Protein AF-A0A2M7KE55-F1 (afdb_monomer_lite)

pLDDT: mean 73.02, std 21.04, range [34.91, 97.5]

Sequence (179 aa):
MEEVKIIKEN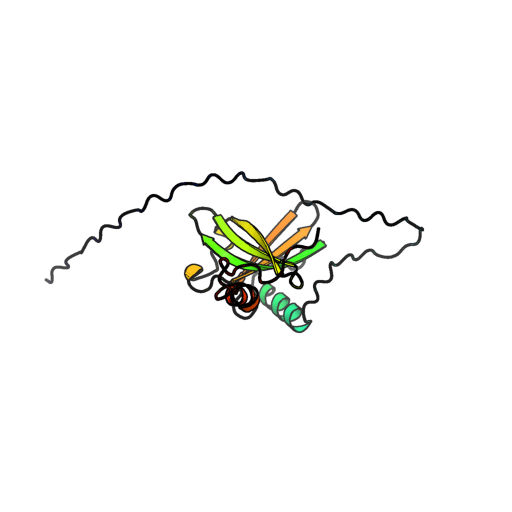FNCVETTEIDYPQKPFIFVEKEEFIQKDDKNANLKNSTNISFDNNYKTFITELFKTKGFIAQENWEKTINVNSKIIQSNSDYIICECLIDREKRIFEKRSFPKHLFEHIENIKKKPFVVLSIKTKIGSTRIDVIKGEHLVDKKAFELNEEWEKIEGKDFNQPLDKPIEL

Radius of gyration: 23.9 Å; chains: 1; bounding box: 57×91×44 Å

Structure (mmCIF, N/CA/C/O backbone):
data_AF-A0A2M7KE55-F1
#
_entry.id   AF-A0A2M7KE55-F1
#
loop_
_atom_site.group_PDB
_atom_site.id
_atom_site.type_symbol
_atom_site.label_atom_id
_atom_site.label_alt_id
_atom_site.label_comp_id
_atom_site.label_asym_id
_atom_site.label_entity_id
_atom_site.label_seq_id
_atom_site.pdbx_PDB_ins_code
_atom_site.Cartn_x
_atom_site.Cartn_y
_atom_site.Cartn_z
_atom_site.occupancy
_atom_site.B_iso_or_equiv
_atom_site.auth_seq_id
_atom_site.auth_comp_id
_atom_site.auth_asym_id
_atom_site.auth_atom_id
_atom_site.pdbx_PDB_model_num
ATOM 1 N N . MET A 1 1 ? -24.734 -45.925 18.370 1.00 46.78 1 MET A N 1
ATOM 2 C CA . MET A 1 1 ? -25.019 -45.187 17.124 1.00 46.78 1 MET A CA 1
ATOM 3 C C . MET A 1 1 ? -25.529 -43.826 17.551 1.00 46.78 1 MET A C 1
ATOM 5 O O . MET A 1 1 ? -26.665 -43.734 17.986 1.00 46.78 1 MET A O 1
ATOM 9 N N . GLU A 1 2 ? -24.640 -42.835 17.585 1.00 47.47 2 GLU A N 1
ATOM 10 C CA . GLU A 1 2 ? -24.949 -41.456 17.985 1.00 47.47 2 GLU A CA 1
ATOM 11 C C . GLU A 1 2 ? -25.352 -40.641 16.753 1.00 47.47 2 GLU A C 1
ATOM 13 O O . GLU A 1 2 ? -24.649 -40.646 15.742 1.00 47.47 2 GLU A O 1
ATOM 18 N N . GLU A 1 3 ? -26.497 -39.964 16.831 1.00 51.72 3 GLU A N 1
ATOM 19 C CA . GLU A 1 3 ? -27.012 -39.089 15.778 1.00 51.72 3 GLU A CA 1
ATOM 20 C C . GLU A 1 3 ? -26.382 -37.694 15.878 1.00 51.72 3 GLU A C 1
ATOM 22 O O . GLU A 1 3 ? -26.547 -36.977 16.866 1.00 51.72 3 GLU A O 1
ATOM 27 N N . VAL A 1 4 ? -25.678 -37.288 14.821 1.00 53.62 4 VAL A N 1
ATOM 28 C CA . VAL A 1 4 ? -25.097 -35.948 14.682 1.00 53.62 4 VAL A CA 1
ATOM 29 C C . VAL A 1 4 ? -26.157 -34.996 14.119 1.00 53.62 4 VAL A C 1
ATOM 31 O O . VAL A 1 4 ? -26.527 -35.079 12.948 1.00 53.62 4 VAL A O 1
ATOM 34 N N . LYS A 1 5 ? -26.639 -34.063 14.948 1.00 57.28 5 LYS A N 1
ATOM 35 C CA . LYS A 1 5 ? -27.502 -32.949 14.522 1.00 57.28 5 LYS A CA 1
ATOM 36 C C . LYS A 1 5 ? -26.669 -31.860 13.843 1.00 57.28 5 LYS A C 1
ATOM 38 O O . LYS A 1 5 ? -25.885 -31.175 14.493 1.00 57.28 5 LYS A O 1
ATOM 43 N N . ILE A 1 6 ? -26.883 -31.673 12.543 1.00 53.38 6 ILE A N 1
ATOM 44 C CA . ILE A 1 6 ? -26.308 -30.571 11.761 1.00 53.38 6 ILE A CA 1
ATOM 45 C C . ILE A 1 6 ? -27.222 -29.349 11.902 1.00 53.38 6 ILE A C 1
ATOM 47 O O . ILE A 1 6 ? -28.353 -29.347 11.414 1.00 53.38 6 ILE A O 1
ATOM 51 N N . ILE A 1 7 ? -26.727 -28.309 12.571 1.00 54.56 7 ILE A N 1
ATOM 52 C CA . ILE A 1 7 ? -27.383 -27.003 12.676 1.00 54.56 7 ILE A CA 1
ATOM 53 C C . ILE A 1 7 ? -26.999 -26.197 11.430 1.00 54.56 7 ILE A C 1
ATOM 55 O O . ILE A 1 7 ? -25.821 -25.944 11.188 1.00 54.56 7 ILE A O 1
ATOM 59 N N . LYS A 1 8 ? -27.990 -25.832 10.611 1.00 47.16 8 LYS A N 1
ATOM 60 C CA . LYS A 1 8 ? -27.817 -24.920 9.474 1.00 47.16 8 LYS A CA 1
ATOM 61 C C . LYS A 1 8 ? -28.048 -23.492 9.964 1.00 47.16 8 LYS A C 1
ATOM 63 O O . LYS A 1 8 ? -29.182 -23.129 10.262 1.00 47.16 8 LYS A O 1
ATOM 68 N N . GLU A 1 9 ? -26.986 -22.701 10.060 1.00 54.50 9 GLU A N 1
ATOM 69 C CA . GLU A 1 9 ? -27.084 -21.260 10.303 1.00 54.50 9 GLU A CA 1
ATOM 70 C C . GLU A 1 9 ? -27.340 -20.525 8.980 1.00 54.50 9 GLU A C 1
ATOM 72 O O . GLU A 1 9 ? -26.576 -20.643 8.021 1.00 54.50 9 GLU A O 1
ATOM 77 N N . ASN A 1 10 ? -28.445 -19.777 8.930 1.00 46.19 10 ASN A N 1
ATOM 78 C CA . ASN A 1 10 ? -28.799 -18.904 7.816 1.00 46.19 10 ASN A CA 1
ATOM 79 C C . ASN A 1 10 ? -27.974 -17.613 7.892 1.00 46.19 10 ASN A C 1
ATOM 81 O O . ASN A 1 10 ? -28.180 -16.791 8.784 1.00 46.19 10 ASN A O 1
ATOM 85 N N . PHE A 1 11 ? -27.078 -17.410 6.928 1.00 43.56 11 PHE A N 1
ATOM 86 C CA . PHE A 1 11 ? -26.399 -16.133 6.723 1.00 43.56 11 PHE A CA 1
ATOM 87 C C . PHE A 1 11 ? -27.268 -15.220 5.854 1.00 43.56 11 PHE A C 1
ATOM 89 O O . PHE A 1 11 ? -27.401 -15.438 4.651 1.00 43.56 11 PHE A O 1
ATOM 96 N N . ASN A 1 12 ? -27.844 -14.183 6.464 1.00 44.50 12 ASN A N 1
ATOM 97 C CA . ASN A 1 12 ? -28.470 -13.086 5.731 1.00 44.50 12 ASN A CA 1
ATOM 98 C C . ASN A 1 12 ? -27.381 -12.249 5.047 1.00 44.50 12 ASN A C 1
ATOM 100 O O . ASN A 1 12 ? -26.545 -11.630 5.706 1.00 44.50 12 ASN A O 1
ATOM 104 N N . CYS A 1 13 ? -27.400 -12.258 3.715 1.00 42.03 13 CYS A N 1
ATOM 105 C CA . CYS A 1 13 ? -26.580 -11.404 2.868 1.00 42.03 13 CYS A CA 1
ATOM 106 C C . CYS A 1 13 ? -27.128 -9.973 2.955 1.00 42.03 13 CYS A C 1
ATOM 108 O O . CYS A 1 13 ? -28.267 -9.721 2.571 1.00 42.03 13 CYS A O 1
ATOM 110 N N . VAL A 1 14 ? -26.342 -9.053 3.511 1.00 52.25 14 VAL A N 1
ATOM 111 C CA . VAL A 1 14 ? -26.659 -7.622 3.511 1.00 52.25 14 VAL A CA 1
ATOM 112 C C . VAL A 1 14 ? -26.248 -7.075 2.149 1.00 52.25 14 VAL A C 1
ATOM 114 O O . VAL A 1 14 ? -25.061 -7.056 1.830 1.00 52.25 14 VAL A O 1
ATOM 117 N N . GLU A 1 15 ? -27.229 -6.665 1.347 1.00 48.66 15 GLU A N 1
ATOM 118 C CA . GLU A 1 15 ? -27.013 -5.962 0.082 1.00 48.66 15 GLU A CA 1
ATOM 119 C C . GLU A 1 15 ? -26.310 -4.629 0.360 1.00 48.66 15 GLU A C 1
ATOM 121 O O . GLU A 1 15 ? -26.894 -3.679 0.884 1.00 48.66 15 GLU A O 1
ATOM 126 N N . THR A 1 16 ? -25.018 -4.567 0.051 1.00 50.66 16 THR A N 1
ATOM 127 C CA . THR A 1 16 ? -24.269 -3.314 0.019 1.00 50.66 16 THR A CA 1
ATOM 128 C C . THR A 1 16 ? -24.547 -2.611 -1.297 1.00 50.66 16 THR A C 1
ATOM 130 O O . THR A 1 16 ? -24.244 -3.144 -2.361 1.00 50.66 16 THR A O 1
ATOM 133 N N . THR A 1 17 ? -25.104 -1.409 -1.205 1.00 49.91 17 THR A N 1
ATOM 134 C CA . THR A 1 17 ? -25.296 -0.482 -2.316 1.00 49.91 17 THR A CA 1
ATOM 135 C C . THR A 1 17 ? -23.971 -0.228 -3.037 1.00 49.91 17 THR A C 1
ATOM 137 O O . THR A 1 17 ? -23.015 0.296 -2.462 1.00 49.91 17 THR A O 1
ATOM 140 N N . GLU A 1 18 ? -23.906 -0.634 -4.304 1.00 47.25 18 GLU A N 1
ATOM 141 C CA . GLU A 1 18 ? -22.768 -0.395 -5.187 1.00 47.25 18 GLU A CA 1
ATOM 142 C C . GLU A 1 18 ? -22.666 1.103 -5.488 1.00 47.25 18 GLU A C 1
ATOM 144 O O . GLU A 1 18 ? -23.491 1.681 -6.194 1.00 47.25 18 GLU A O 1
ATOM 149 N N . ILE A 1 19 ? -21.655 1.754 -4.916 1.00 57.91 19 ILE A N 1
ATOM 150 C CA . ILE A 1 19 ? -21.261 3.103 -5.313 1.00 57.91 19 ILE A CA 1
ATOM 151 C C . ILE A 1 19 ? -20.258 2.929 -6.454 1.00 57.91 19 ILE A C 1
ATOM 153 O O . ILE A 1 19 ? -19.112 2.536 -6.229 1.00 57.91 19 ILE A O 1
ATOM 157 N N . ASP A 1 20 ? -20.722 3.176 -7.677 1.00 46.09 20 ASP A N 1
ATOM 158 C CA . ASP A 1 20 ? -19.929 3.117 -8.904 1.00 46.09 20 ASP A CA 1
ATOM 159 C C . ASP A 1 20 ? -18.918 4.276 -8.919 1.00 46.09 20 ASP A C 1
ATOM 161 O O . ASP A 1 20 ? -19.245 5.430 -9.210 1.00 46.09 20 ASP A O 1
ATOM 165 N N . TYR A 1 21 ? -17.682 3.991 -8.504 1.00 55.78 21 TYR A N 1
ATOM 166 C CA . TYR A 1 21 ? -16.594 4.958 -8.576 1.00 55.78 21 TYR A CA 1
ATOM 167 C C . TYR A 1 21 ? -15.945 4.880 -9.960 1.00 55.78 21 TYR A C 1
ATOM 169 O O . TYR A 1 21 ? -15.423 3.822 -10.323 1.00 55.78 21 TYR A O 1
ATOM 177 N N . PRO A 1 22 ? -15.881 5.992 -10.712 1.00 53.91 22 PRO A N 1
ATOM 178 C CA . PRO A 1 22 ? -15.257 5.994 -12.023 1.00 53.91 22 PRO A CA 1
ATOM 179 C C . PRO A 1 22 ? -13.787 5.589 -11.897 1.00 53.91 22 PRO A C 1
ATOM 181 O O . PRO A 1 22 ? -12.990 6.268 -11.240 1.00 53.91 22 PRO A O 1
ATOM 184 N N . GLN A 1 23 ? -13.423 4.481 -12.547 1.00 45.19 23 GLN A N 1
ATOM 185 C CA . GLN A 1 23 ? -12.037 4.048 -12.679 1.00 45.19 23 GLN A CA 1
ATOM 186 C C . GLN A 1 23 ? -11.292 5.057 -13.554 1.00 45.19 23 GLN A C 1
ATOM 188 O O . GLN A 1 23 ? -11.268 4.958 -14.780 1.00 45.19 23 GLN A O 1
ATOM 193 N N . LYS A 1 24 ? -10.701 6.078 -12.926 1.00 48.88 24 LYS A N 1
ATOM 194 C CA . LYS A 1 24 ? -9.803 6.988 -13.631 1.00 48.88 24 LYS A CA 1
ATOM 195 C C . LYS A 1 24 ? -8.556 6.199 -14.044 1.00 48.88 24 LYS A C 1
ATOM 197 O O . LYS A 1 24 ? -7.912 5.614 -13.169 1.00 48.88 24 LYS A O 1
ATOM 202 N N . PRO A 1 25 ? -8.196 6.179 -15.340 1.00 46.00 25 PRO A N 1
ATOM 203 C CA . PRO A 1 25 ? -6.941 5.589 -15.766 1.00 46.00 25 PRO A CA 1
ATOM 204 C C . PRO A 1 25 ? -5.786 6.275 -15.036 1.00 46.00 25 PRO A C 1
ATOM 206 O O . PRO A 1 25 ? -5.799 7.485 -14.797 1.00 46.00 25 PRO A O 1
ATOM 209 N N . PHE A 1 26 ? -4.802 5.467 -14.658 1.00 44.12 26 PHE A N 1
ATOM 210 C CA . PHE A 1 26 ? -3.575 5.903 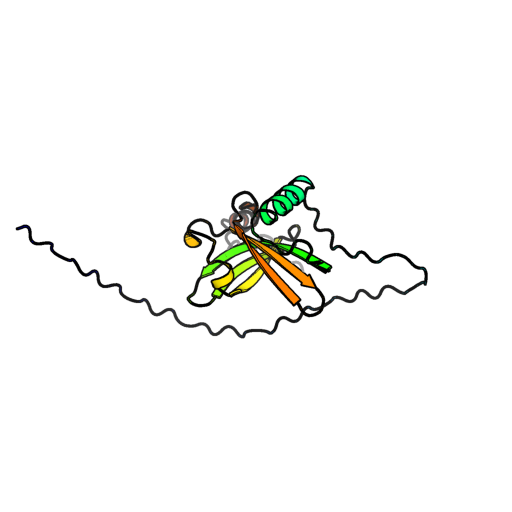-14.012 1.00 44.12 26 PHE A CA 1
ATOM 211 C C . PHE A 1 26 ? -2.814 6.849 -14.954 1.00 44.12 26 PHE A C 1
ATOM 213 O O . PHE A 1 26 ? -2.157 6.399 -15.889 1.00 44.12 26 PHE A O 1
ATOM 220 N N . ILE A 1 27 ? -2.928 8.160 -14.732 1.00 37.88 27 ILE A N 1
ATOM 221 C CA . ILE A 1 27 ? -2.122 9.170 -15.423 1.00 37.88 27 ILE A CA 1
ATOM 222 C C . ILE A 1 27 ? -1.047 9.616 -14.442 1.00 37.88 27 ILE A C 1
ATOM 224 O O . ILE A 1 27 ? -1.319 10.331 -13.477 1.00 37.88 27 ILE A O 1
ATOM 228 N N . PHE A 1 28 ? 0.181 9.160 -14.679 1.00 44.47 28 PHE A N 1
ATOM 229 C CA . PHE A 1 28 ? 1.345 9.672 -13.975 1.00 44.47 28 PHE A CA 1
ATOM 230 C C . PHE A 1 28 ? 1.608 11.085 -14.506 1.00 44.47 28 PHE A C 1
ATOM 232 O O . PHE A 1 28 ? 2.132 11.254 -15.602 1.00 44.47 28 PHE A O 1
ATOM 239 N N . VAL A 1 29 ? 1.158 12.107 -13.775 1.00 35.03 29 VAL A N 1
ATOM 240 C CA . VAL A 1 29 ? 1.486 13.499 -14.100 1.00 35.03 29 VAL A CA 1
ATOM 241 C C . VAL A 1 29 ? 2.919 13.733 -13.641 1.00 35.03 29 VAL A C 1
ATOM 243 O O . VAL A 1 29 ? 3.173 14.003 -12.466 1.00 35.03 29 VAL A O 1
ATOM 246 N N . GLU A 1 30 ? 3.866 13.581 -14.562 1.00 41.56 30 GLU A N 1
ATOM 247 C CA . GLU A 1 30 ? 5.218 14.090 -14.371 1.00 41.56 30 GLU A CA 1
ATOM 248 C C . GLU A 1 30 ? 5.121 15.615 -14.287 1.00 41.56 30 GLU A C 1
ATOM 250 O O . GLU A 1 30 ? 4.758 16.290 -15.249 1.00 41.56 30 GLU A O 1
ATOM 255 N N . LYS A 1 31 ? 5.391 16.181 -13.108 1.00 46.41 31 LYS A N 1
ATOM 256 C CA . LYS A 1 31 ? 5.715 17.604 -13.027 1.00 46.41 31 LYS A CA 1
ATOM 257 C C . LYS A 1 31 ? 7.093 17.773 -13.656 1.00 46.41 31 LYS A C 1
ATOM 259 O O . LYS A 1 31 ? 8.102 17.525 -13.001 1.00 46.41 31 LYS A O 1
ATOM 264 N N . GLU A 1 32 ? 7.121 18.155 -14.927 1.00 40.84 32 GLU A N 1
ATOM 265 C CA . GLU A 1 32 ? 8.329 18.652 -15.576 1.00 40.84 32 GLU A CA 1
ATOM 266 C C . GLU A 1 32 ? 8.688 20.009 -14.957 1.00 40.84 32 GLU A C 1
ATOM 268 O O . GLU A 1 32 ? 8.137 21.052 -15.309 1.00 40.84 32 GLU A O 1
ATOM 273 N N . GLU A 1 33 ? 9.604 20.005 -13.991 1.00 43.41 33 GLU A N 1
ATOM 274 C CA . GLU A 1 33 ? 10.334 21.215 -13.632 1.00 43.41 33 GLU A CA 1
ATOM 275 C C . GLU A 1 33 ? 11.357 21.494 -14.738 1.00 43.41 33 GLU A C 1
ATOM 277 O O . GLU A 1 33 ? 12.287 20.724 -14.986 1.00 43.41 33 GLU A O 1
ATOM 282 N N . PHE A 1 34 ? 11.127 22.596 -15.448 1.00 34.91 34 PHE A N 1
ATOM 283 C CA . PHE A 1 34 ? 11.929 23.074 -16.566 1.00 34.91 34 PHE A CA 1
ATOM 284 C C . PHE A 1 34 ? 13.301 23.546 -16.055 1.00 34.91 34 PHE A C 1
ATOM 286 O O . PHE A 1 34 ? 13.487 24.709 -15.701 1.00 34.91 34 PHE A O 1
ATOM 293 N N . ILE A 1 35 ? 14.274 22.637 -15.985 1.00 41.25 35 ILE A N 1
ATOM 294 C CA . ILE A 1 35 ? 15.672 22.983 -15.710 1.00 41.25 35 ILE A CA 1
ATOM 295 C C . ILE A 1 35 ? 16.339 23.324 -17.045 1.00 41.25 35 ILE A C 1
ATOM 297 O O . ILE A 1 35 ? 16.481 22.471 -17.925 1.00 41.25 35 ILE A O 1
ATOM 301 N N . GLN A 1 36 ? 16.727 24.592 -17.197 1.00 40.69 36 GLN A N 1
ATOM 302 C CA . GLN A 1 36 ? 17.544 25.068 -18.312 1.00 40.69 36 GLN A CA 1
ATOM 303 C C . GLN A 1 36 ? 18.855 24.270 -18.348 1.00 40.69 36 GLN A C 1
ATOM 305 O O . GLN A 1 36 ? 19.587 24.201 -17.362 1.00 40.69 36 GLN A O 1
ATOM 310 N N . LYS A 1 37 ? 19.092 23.603 -19.480 1.00 40.97 37 LYS A N 1
ATOM 311 C CA . LYS A 1 37 ? 20.248 22.741 -19.719 1.00 40.97 37 LYS A CA 1
ATOM 312 C C . LYS A 1 37 ? 21.466 23.594 -20.049 1.00 40.97 37 LYS A C 1
ATOM 314 O O . LYS A 1 37 ? 21.497 24.199 -21.115 1.00 40.97 37 LYS A O 1
ATOM 319 N N . ASP A 1 38 ? 22.472 23.531 -19.186 1.00 40.50 38 ASP A N 1
ATOM 320 C CA . ASP A 1 38 ? 23.861 23.692 -19.599 1.00 40.50 38 ASP A CA 1
ATOM 321 C C . ASP A 1 38 ? 24.494 22.302 -19.712 1.00 40.50 38 ASP A C 1
ATOM 323 O O . ASP A 1 38 ? 24.493 21.496 -18.776 1.00 40.50 38 ASP A O 1
ATOM 327 N N . ASP A 1 39 ? 24.995 22.011 -20.907 1.00 51.31 39 ASP A N 1
ATOM 328 C CA . ASP A 1 39 ? 25.639 20.761 -21.276 1.00 51.31 39 ASP A CA 1
ATOM 329 C C . ASP A 1 39 ? 26.873 20.482 -20.412 1.00 51.31 39 ASP A C 1
ATOM 331 O O . ASP A 1 39 ? 27.854 21.228 -20.462 1.00 51.31 39 ASP A O 1
ATOM 335 N N . LYS A 1 40 ? 26.848 19.358 -19.679 1.00 45.47 40 LYS A N 1
ATOM 336 C CA . LYS A 1 40 ? 28.005 18.482 -19.400 1.00 45.47 40 LYS A CA 1
ATOM 337 C C . LYS A 1 40 ? 27.579 17.209 -18.655 1.00 45.47 40 LYS A C 1
ATOM 339 O O . LYS A 1 40 ? 27.247 17.231 -17.478 1.00 45.47 40 LYS A O 1
ATOM 344 N N . ASN A 1 41 ? 27.637 16.095 -19.384 1.00 55.25 41 ASN A N 1
ATOM 345 C CA . ASN A 1 41 ? 27.946 14.729 -18.942 1.00 55.25 41 ASN A CA 1
ATOM 346 C C . ASN A 1 41 ? 27.992 14.467 -17.416 1.00 55.25 41 ASN A C 1
ATOM 348 O O . ASN A 1 41 ? 29.024 14.684 -16.784 1.00 55.25 41 ASN A O 1
ATOM 352 N N . ALA A 1 42 ? 26.934 13.865 -16.860 1.00 40.69 42 ALA A N 1
ATOM 353 C CA . ALA A 1 42 ? 27.026 12.985 -15.691 1.00 40.69 42 ALA A CA 1
ATOM 354 C C . ALA A 1 42 ? 25.768 12.106 -15.548 1.00 40.69 42 ALA A C 1
ATOM 356 O O . ALA A 1 42 ? 24.644 12.595 -15.557 1.00 40.69 42 ALA A O 1
ATOM 357 N N . ASN A 1 43 ? 25.995 10.796 -15.406 1.00 47.06 43 ASN A N 1
ATOM 358 C CA . ASN A 1 43 ? 25.066 9.744 -14.977 1.00 47.06 43 ASN A CA 1
ATOM 359 C C . ASN A 1 43 ? 23.873 10.231 -14.127 1.00 47.06 43 ASN A C 1
ATOM 361 O O . ASN A 1 43 ? 24.010 10.457 -12.923 1.00 47.06 43 ASN A O 1
ATOM 365 N N . LEU A 1 44 ? 22.684 10.290 -14.727 1.00 40.41 44 LEU A N 1
ATOM 366 C CA . LEU A 1 44 ? 21.454 10.689 -14.047 1.00 40.41 44 LEU A CA 1
ATOM 367 C C . LEU A 1 44 ? 20.809 9.483 -13.338 1.00 40.41 44 LEU A C 1
ATOM 369 O O . LEU A 1 44 ? 19.846 8.881 -13.805 1.00 40.41 44 LEU A O 1
ATOM 373 N N . LYS A 1 45 ? 21.364 9.109 -12.180 1.00 43.75 45 LYS A N 1
ATOM 374 C CA . LYS A 1 45 ? 20.670 8.273 -11.190 1.00 43.75 45 LYS A CA 1
ATOM 375 C C . LYS A 1 45 ? 19.676 9.148 -10.427 1.00 43.75 45 LYS A C 1
ATOM 377 O O . LYS A 1 45 ? 19.937 9.525 -9.287 1.00 43.75 45 LYS A O 1
ATOM 382 N N . ASN A 1 46 ? 18.524 9.440 -11.023 1.00 41.66 46 ASN A N 1
ATOM 383 C CA . ASN A 1 46 ? 17.425 10.091 -10.305 1.00 41.66 46 ASN A CA 1
ATOM 384 C C . ASN A 1 46 ? 16.661 9.054 -9.473 1.00 41.66 46 ASN A C 1
ATOM 386 O O . ASN A 1 46 ? 15.520 8.693 -9.743 1.00 41.66 46 ASN A O 1
ATOM 390 N N . SER A 1 47 ? 17.342 8.562 -8.438 1.00 43.06 47 SER A N 1
ATOM 391 C CA . SER A 1 47 ? 16.708 7.950 -7.281 1.00 43.06 47 SER A CA 1
ATOM 392 C C . SER A 1 47 ? 15.962 9.063 -6.556 1.00 43.06 47 SER A C 1
ATOM 394 O O . SER A 1 47 ? 16.588 9.917 -5.931 1.00 43.06 47 SER A O 1
ATOM 396 N N . THR A 1 48 ? 14.632 9.075 -6.628 1.00 39.25 48 THR A N 1
ATOM 397 C CA . THR A 1 48 ? 13.817 9.739 -5.606 1.00 39.25 48 THR A CA 1
ATOM 398 C C . THR A 1 48 ? 14.225 9.152 -4.256 1.00 39.25 48 THR A C 1
ATOM 400 O O . THR A 1 48 ? 13.809 8.048 -3.904 1.00 39.25 48 THR A O 1
ATOM 403 N N . ASN A 1 49 ? 15.114 9.857 -3.553 1.00 37.25 49 ASN A N 1
ATOM 404 C CA . ASN A 1 49 ? 15.618 9.515 -2.230 1.00 37.25 49 ASN A CA 1
ATOM 405 C C . ASN A 1 49 ? 14.492 9.711 -1.218 1.00 37.25 49 ASN A C 1
ATOM 407 O O . ASN A 1 49 ? 14.410 10.720 -0.527 1.00 37.25 49 ASN A O 1
ATOM 411 N N . ILE A 1 50 ? 13.620 8.716 -1.121 1.00 47.00 50 ILE A N 1
ATOM 412 C CA . ILE A 1 50 ? 12.938 8.459 0.137 1.00 47.00 50 ILE A CA 1
ATOM 413 C C . ILE A 1 50 ? 14.029 7.892 1.050 1.00 47.00 50 ILE A C 1
ATOM 415 O O . ILE A 1 50 ? 14.573 6.822 0.771 1.00 47.00 50 ILE A O 1
ATOM 419 N N . SER A 1 51 ? 14.421 8.654 2.071 1.00 40.75 51 SER A N 1
ATOM 420 C CA . SER A 1 51 ? 15.419 8.238 3.059 1.00 40.75 51 SER A CA 1
ATOM 421 C C . SER A 1 51 ? 14.891 7.018 3.817 1.00 40.75 51 SER A C 1
ATOM 423 O O . SER A 1 51 ? 14.074 7.137 4.729 1.00 40.75 51 SER A O 1
ATOM 425 N N . PHE A 1 52 ? 15.305 5.832 3.381 1.00 51.88 52 PHE A N 1
ATOM 426 C CA . PHE A 1 52 ? 15.091 4.584 4.099 1.00 51.88 52 PHE A CA 1
ATOM 427 C C . PHE A 1 52 ? 16.380 4.231 4.836 1.00 51.88 52 PHE A C 1
ATOM 429 O O . PHE A 1 52 ? 17.450 4.204 4.226 1.00 51.88 52 PHE A O 1
ATOM 436 N N . ASP A 1 53 ? 16.268 3.932 6.130 1.00 61.78 53 ASP A N 1
ATOM 437 C CA . ASP A 1 53 ? 17.391 3.471 6.944 1.00 61.78 53 ASP A CA 1
ATOM 438 C C . ASP A 1 53 ? 18.101 2.281 6.285 1.00 61.78 53 ASP A C 1
ATOM 440 O O . ASP A 1 53 ? 17.470 1.314 5.844 1.00 61.78 53 ASP A O 1
ATOM 444 N N . ASN A 1 54 ? 19.437 2.322 6.259 1.00 63.12 54 ASN A N 1
ATOM 445 C CA . ASN A 1 54 ? 20.277 1.301 5.620 1.00 63.12 54 ASN A CA 1
ATOM 446 C C . ASN A 1 54 ? 19.991 -0.125 6.131 1.00 63.12 54 ASN A C 1
ATOM 448 O O . ASN A 1 54 ? 20.113 -1.084 5.371 1.00 63.12 54 ASN A O 1
ATOM 452 N N . ASN A 1 55 ? 19.546 -0.268 7.383 1.00 64.56 55 ASN A N 1
ATOM 453 C CA . ASN A 1 55 ? 19.173 -1.558 7.967 1.00 64.56 55 ASN A CA 1
ATOM 454 C C . ASN A 1 55 ? 17.933 -2.181 7.306 1.00 64.56 55 ASN A C 1
ATOM 456 O O . ASN A 1 55 ? 17.878 -3.396 7.113 1.00 64.56 55 ASN A O 1
ATOM 460 N N . TYR A 1 56 ? 16.957 -1.363 6.904 1.00 66.00 56 TYR A N 1
ATOM 461 C CA . TYR A 1 56 ? 15.725 -1.834 6.271 1.00 66.00 56 TYR A CA 1
ATOM 462 C C . TYR A 1 56 ? 15.993 -2.406 4.873 1.00 66.00 56 TYR A C 1
ATOM 464 O O . TYR A 1 56 ? 15.426 -3.425 4.477 1.00 66.00 56 TYR A O 1
ATOM 472 N N . LYS A 1 57 ? 16.916 -1.778 4.135 1.00 68.69 57 LYS A N 1
ATOM 473 C CA . LYS A 1 57 ? 17.307 -2.205 2.789 1.00 68.69 57 LYS A CA 1
ATOM 474 C C . LYS A 1 57 ? 17.890 -3.618 2.790 1.00 68.69 57 LYS A C 1
ATOM 476 O O . LYS A 1 57 ? 17.502 -4.421 1.946 1.00 68.69 57 LYS A O 1
ATOM 481 N N . THR A 1 58 ? 18.757 -3.925 3.756 1.00 71.19 58 THR A N 1
ATOM 482 C CA . THR A 1 58 ? 19.422 -5.231 3.881 1.00 71.19 58 THR A CA 1
ATOM 483 C C . THR A 1 58 ? 18.420 -6.353 4.153 1.00 71.19 58 THR A C 1
ATOM 485 O O . THR A 1 58 ? 18.418 -7.351 3.430 1.00 71.19 58 THR A O 1
ATOM 488 N N . PHE A 1 59 ? 17.503 -6.147 5.105 1.00 71.38 59 PHE A N 1
ATOM 489 C CA . PHE A 1 59 ? 16.469 -7.125 5.462 1.00 71.38 59 PHE A CA 1
ATOM 490 C C . PHE A 1 59 ? 15.566 -7.481 4.273 1.00 71.38 59 PHE A C 1
ATOM 492 O O . PHE A 1 59 ? 15.324 -8.655 3.991 1.00 71.38 59 PHE A O 1
ATOM 499 N N . ILE A 1 60 ? 15.126 -6.467 3.521 1.00 68.25 60 ILE A N 1
ATOM 500 C CA . ILE A 1 60 ? 14.302 -6.649 2.321 1.00 68.25 60 ILE A CA 1
ATOM 501 C C . ILE A 1 60 ? 15.049 -7.505 1.286 1.00 68.25 60 ILE A C 1
ATOM 503 O O . ILE A 1 60 ? 14.480 -8.454 0.753 1.00 68.25 60 ILE A O 1
ATOM 507 N N . THR A 1 61 ? 16.328 -7.224 1.017 1.00 68.00 61 THR A N 1
ATOM 508 C CA . THR A 1 61 ? 17.111 -8.011 0.046 1.00 68.00 61 THR A CA 1
ATOM 509 C C . THR A 1 61 ? 17.334 -9.466 0.448 1.00 68.00 61 THR A C 1
ATOM 511 O O . THR A 1 61 ? 17.411 -10.318 -0.435 1.00 68.00 61 THR A O 1
ATOM 514 N N . GLU A 1 62 ? 17.447 -9.780 1.737 1.00 67.88 62 GLU A N 1
ATOM 515 C CA . GLU A 1 62 ? 17.632 -11.165 2.190 1.00 67.88 62 GLU A CA 1
ATOM 516 C C . GLU A 1 62 ? 16.355 -11.996 2.048 1.00 67.88 62 GLU A C 1
ATOM 518 O O . GLU A 1 62 ? 16.411 -13.150 1.619 1.00 67.88 62 GLU A O 1
ATOM 523 N N . LEU A 1 63 ? 15.196 -11.387 2.302 1.00 66.19 63 LEU A N 1
ATOM 524 C CA . LEU A 1 63 ? 13.895 -12.054 2.236 1.00 66.19 63 LEU A CA 1
ATOM 525 C C . LEU A 1 63 ? 13.537 -12.547 0.823 1.00 66.19 63 LEU A C 1
ATOM 527 O O . LEU A 1 63 ? 12.810 -13.527 0.676 1.00 66.19 63 LEU A O 1
ATOM 531 N N . PHE A 1 64 ? 14.078 -11.908 -0.220 1.00 59.72 64 PHE A N 1
ATOM 532 C CA . PHE A 1 64 ? 13.834 -12.275 -1.621 1.00 59.72 64 PHE A CA 1
ATOM 533 C C . PHE A 1 64 ? 14.838 -13.286 -2.203 1.00 59.72 64 PHE A C 1
ATOM 535 O O . PHE A 1 64 ? 14.600 -13.809 -3.291 1.00 59.72 64 PHE A O 1
ATOM 542 N N . LYS A 1 65 ? 15.930 -13.621 -1.498 1.00 62.62 65 LYS A N 1
ATOM 543 C CA . LYS A 1 65 ? 16.918 -14.616 -1.969 1.00 62.62 65 LYS A CA 1
ATOM 544 C C . LYS A 1 65 ? 16.464 -16.071 -1.796 1.00 62.62 65 LYS A C 1
ATOM 546 O O . LYS A 1 65 ? 17.009 -16.958 -2.443 1.00 62.62 65 LYS A O 1
ATOM 551 N N . THR A 1 66 ? 15.478 -16.341 -0.943 1.00 58.19 66 THR A N 1
ATOM 552 C CA . THR A 1 66 ? 15.128 -17.701 -0.486 1.00 58.19 66 THR A CA 1
ATOM 553 C C . THR A 1 66 ? 14.142 -18.469 -1.374 1.00 58.19 66 THR A C 1
ATOM 555 O O . THR A 1 66 ? 13.885 -19.640 -1.105 1.00 58.19 66 THR A O 1
ATOM 558 N N . LYS A 1 67 ? 13.608 -17.887 -2.457 1.00 53.47 67 LYS A N 1
ATOM 559 C CA . LYS A 1 67 ? 12.657 -18.577 -3.352 1.00 53.47 67 LYS A CA 1
ATOM 560 C C . LYS A 1 67 ? 13.029 -18.429 -4.821 1.00 53.47 67 LYS A C 1
ATOM 562 O O . LYS A 1 67 ? 12.548 -17.487 -5.430 1.00 53.47 67 LYS A O 1
ATOM 567 N N . GLY A 1 68 ? 13.828 -19.353 -5.377 1.00 50.88 68 GLY A N 1
ATOM 568 C CA . GLY A 1 68 ? 13.947 -19.636 -6.827 1.00 50.88 68 GLY A CA 1
ATOM 569 C C . GLY A 1 68 ? 13.888 -18.428 -7.772 1.00 50.88 68 GLY A C 1
ATOM 570 O O . GLY A 1 68 ? 13.301 -18.512 -8.848 1.00 50.88 68 GLY A O 1
ATOM 571 N N . PHE A 1 69 ? 14.408 -17.286 -7.327 1.00 54.75 69 PHE A N 1
ATOM 572 C CA . PHE A 1 69 ? 14.118 -15.981 -7.900 1.00 54.75 69 PHE A CA 1
ATOM 573 C C . PHE A 1 69 ? 15.112 -15.777 -9.034 1.00 54.75 69 PHE A C 1
ATOM 575 O O . PHE A 1 69 ? 16.312 -15.967 -8.828 1.00 54.75 69 PHE A O 1
ATOM 582 N N . ILE A 1 70 ? 14.636 -15.411 -10.226 1.00 56.72 70 ILE A N 1
ATOM 583 C CA . ILE A 1 70 ? 15.509 -14.989 -11.326 1.00 56.72 70 ILE A CA 1
ATOM 584 C C . ILE A 1 70 ? 16.354 -13.834 -10.785 1.00 56.72 70 ILE A C 1
ATOM 586 O O . ILE A 1 70 ? 15.852 -12.751 -10.488 1.00 56.72 70 ILE A O 1
ATOM 590 N N . ALA A 1 71 ? 17.633 -14.118 -10.556 1.00 52.22 71 ALA A N 1
ATOM 591 C CA . ALA A 1 71 ? 18.430 -13.419 -9.554 1.00 52.22 71 ALA A CA 1
ATOM 592 C C . ALA A 1 71 ? 18.852 -11.996 -9.951 1.00 52.22 71 ALA A C 1
ATOM 594 O O .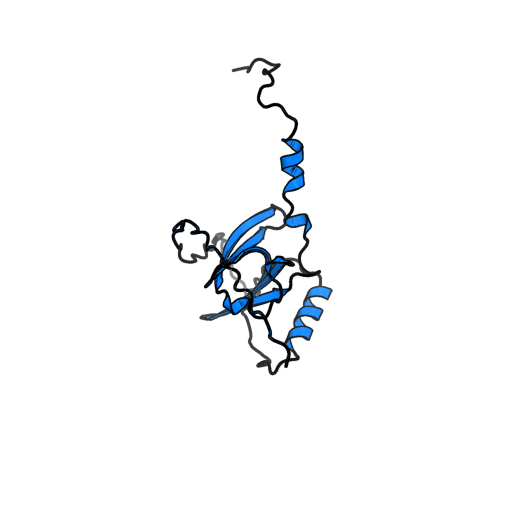 ALA A 1 71 ? 19.510 -11.324 -9.161 1.00 52.22 71 ALA A O 1
ATOM 595 N N . GLN A 1 72 ? 18.495 -11.514 -11.144 1.00 66.25 72 GLN A N 1
ATOM 596 C CA . GLN A 1 72 ? 18.943 -10.214 -11.649 1.00 66.25 72 GLN A CA 1
ATOM 597 C C . GLN A 1 72 ? 17.904 -9.559 -12.564 1.00 66.25 72 GLN A C 1
ATOM 599 O O . GLN A 1 72 ? 18.183 -9.212 -13.709 1.00 66.25 72 GLN A O 1
ATOM 604 N N . GLU A 1 73 ? 16.683 -9.356 -12.070 1.00 75.81 73 GLU A N 1
ATOM 605 C CA . GLU A 1 73 ? 15.836 -8.335 -12.686 1.00 75.81 73 GLU A CA 1
ATOM 606 C C . GLU A 1 73 ? 16.349 -6.944 -12.291 1.00 75.81 73 GLU A C 1
ATOM 608 O O . GLU A 1 73 ? 16.255 -6.538 -11.131 1.00 75.81 73 GLU A O 1
ATOM 613 N N . ASN A 1 74 ? 16.888 -6.210 -13.266 1.00 87.38 74 ASN A N 1
ATOM 614 C CA . ASN A 1 74 ? 17.239 -4.804 -13.098 1.00 87.38 74 ASN A CA 1
ATOM 615 C C . ASN A 1 74 ? 15.971 -3.953 -13.229 1.00 87.38 74 ASN A C 1
ATOM 617 O O . ASN A 1 74 ? 15.450 -3.753 -14.326 1.00 87.38 74 ASN A O 1
ATOM 621 N N . TRP A 1 75 ? 15.465 -3.483 -12.094 1.00 92.62 75 TRP A N 1
ATOM 622 C CA . TRP A 1 75 ? 14.375 -2.515 -12.026 1.00 92.62 75 TRP A CA 1
ATOM 623 C C . TRP A 1 75 ? 14.951 -1.097 -12.046 1.00 92.62 75 TRP A C 1
ATOM 625 O O . TRP A 1 75 ? 15.903 -0.812 -11.321 1.00 92.62 75 TRP A O 1
ATOM 635 N N . GLU A 1 76 ? 14.381 -0.206 -12.857 1.00 94.06 76 GLU A N 1
ATOM 636 C CA . GLU A 1 76 ? 14.835 1.190 -12.962 1.00 94.06 76 GLU A CA 1
ATOM 637 C C . GLU A 1 76 ? 14.420 2.000 -11.733 1.00 94.06 76 GLU A C 1
ATOM 639 O O . GLU A 1 76 ? 15.192 2.799 -11.205 1.00 94.06 76 GLU A O 1
ATOM 644 N N . LYS A 1 77 ? 13.196 1.760 -11.250 1.00 94.06 77 LYS A N 1
ATOM 645 C CA . LYS A 1 77 ? 12.616 2.458 -10.107 1.00 94.06 77 LYS A CA 1
ATOM 646 C C . LYS A 1 77 ? 11.981 1.465 -9.150 1.00 94.06 77 LYS A C 1
ATOM 648 O O . LYS A 1 77 ? 11.310 0.527 -9.566 1.00 94.06 77 LYS A O 1
ATOM 653 N N . THR A 1 78 ? 12.178 1.679 -7.855 1.00 94.12 78 THR A N 1
ATOM 654 C CA . THR A 1 78 ? 11.458 0.972 -6.791 1.00 94.12 78 THR A CA 1
ATOM 655 C C . THR A 1 78 ? 10.942 2.001 -5.800 1.00 94.12 78 THR A C 1
ATOM 657 O O . THR A 1 78 ? 11.719 2.799 -5.280 1.00 94.12 78 THR A O 1
ATOM 660 N N . ILE A 1 79 ? 9.638 1.991 -5.549 1.00 94.50 79 ILE A N 1
ATOM 661 C CA . ILE A 1 79 ? 8.967 2.867 -4.590 1.00 94.50 79 ILE A CA 1
ATOM 662 C C . ILE A 1 79 ? 8.305 1.975 -3.547 1.00 94.50 79 ILE A C 1
ATOM 664 O O . ILE A 1 79 ? 7.558 1.067 -3.904 1.00 94.50 79 ILE A O 1
ATOM 668 N N . ASN A 1 80 ? 8.559 2.238 -2.268 1.00 95.50 80 ASN A N 1
ATOM 669 C CA . ASN A 1 80 ? 7.873 1.556 -1.177 1.00 95.50 80 ASN A CA 1
ATOM 670 C C . ASN A 1 80 ? 6.871 2.520 -0.548 1.00 95.50 80 ASN A C 1
ATOM 672 O O . ASN A 1 80 ? 7.249 3.615 -0.135 1.00 95.50 80 ASN A O 1
ATOM 676 N N . VAL A 1 81 ? 5.608 2.112 -0.489 1.00 95.88 81 VAL A N 1
ATOM 677 C CA . VAL A 1 81 ? 4.500 2.943 -0.019 1.00 95.88 81 VAL A CA 1
ATOM 678 C C . VAL A 1 81 ? 3.846 2.275 1.182 1.00 95.88 81 VAL A C 1
ATOM 680 O O . VAL A 1 81 ? 3.276 1.184 1.071 1.00 95.88 81 VAL A O 1
ATOM 683 N N . ASN A 1 82 ? 3.906 2.940 2.335 1.00 96.81 82 ASN A N 1
ATOM 684 C CA . ASN A 1 82 ? 3.193 2.502 3.531 1.00 96.81 82 ASN A CA 1
ATOM 685 C C . ASN A 1 82 ? 1.694 2.654 3.298 1.00 96.81 82 ASN A C 1
ATOM 687 O O . ASN A 1 82 ? 1.241 3.702 2.841 1.00 96.81 82 ASN A O 1
ATOM 691 N N . SER A 1 83 ? 0.929 1.609 3.593 1.00 96.75 83 SER A N 1
ATOM 692 C CA . SER A 1 83 ? -0.494 1.575 3.280 1.00 96.75 83 SER A CA 1
ATOM 693 C C . SER A 1 83 ? -1.311 0.888 4.370 1.00 96.75 83 SER A C 1
ATOM 695 O O . SER A 1 83 ? -0.842 -0.029 5.049 1.00 96.75 83 SER A O 1
ATOM 697 N N . LYS A 1 84 ? -2.568 1.306 4.499 1.00 96.19 84 LYS A N 1
ATOM 698 C CA . LYS A 1 84 ? -3.580 0.695 5.360 1.00 96.19 84 LYS A CA 1
ATOM 699 C C . LYS A 1 84 ? -4.740 0.207 4.502 1.00 96.19 84 LYS A C 1
ATOM 701 O O . LYS A 1 84 ? -5.319 0.965 3.737 1.00 96.19 84 LYS A O 1
ATOM 706 N N . ILE A 1 85 ? -5.092 -1.060 4.628 1.00 96.12 85 ILE A N 1
ATOM 707 C CA . ILE A 1 85 ? -6.249 -1.662 3.977 1.00 96.12 85 ILE A CA 1
ATOM 708 C C . ILE A 1 85 ? -7.503 -1.132 4.665 1.00 96.12 85 ILE A C 1
ATOM 710 O O . ILE A 1 85 ? -7.681 -1.310 5.870 1.00 96.12 85 ILE A O 1
ATOM 714 N N . ILE A 1 86 ? -8.360 -0.477 3.887 1.00 95.31 86 ILE A N 1
ATOM 715 C CA . ILE A 1 86 ? -9.608 0.121 4.374 1.00 95.31 86 ILE A CA 1
ATOM 716 C C . ILE A 1 86 ? -10.837 -0.677 3.938 1.00 95.31 86 ILE A C 1
ATOM 718 O O . ILE A 1 86 ? -11.823 -0.718 4.665 1.00 95.31 86 ILE A O 1
ATOM 722 N N . GLN A 1 87 ? -10.774 -1.352 2.786 1.00 95.50 87 GLN A N 1
ATOM 723 C CA . GLN A 1 87 ? -11.872 -2.163 2.264 1.00 95.50 87 GLN A CA 1
ATOM 724 C C . GLN A 1 87 ? -11.338 -3.365 1.483 1.00 95.50 87 GLN A C 1
ATOM 726 O O . GLN A 1 87 ? -10.289 -3.292 0.844 1.00 95.50 87 GLN A O 1
ATOM 731 N N . SER A 1 88 ? -12.070 -4.476 1.525 1.00 95.50 88 SER A N 1
ATOM 732 C CA . SER A 1 88 ? -11.748 -5.697 0.789 1.00 95.50 88 SER A CA 1
ATOM 733 C C . SER A 1 88 ? -13.02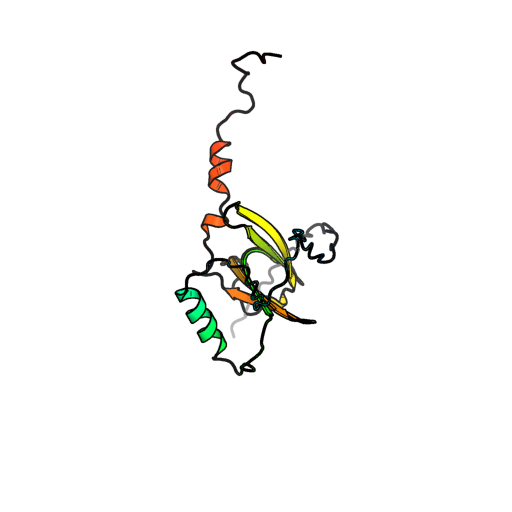1 -6.278 0.187 1.00 95.50 88 SER A C 1
ATOM 735 O O . SER A 1 88 ? -13.951 -6.599 0.927 1.00 95.50 88 SER A O 1
ATOM 737 N N . ASN A 1 89 ? -13.033 -6.417 -1.138 1.00 94.50 89 ASN A N 1
ATOM 738 C CA . ASN A 1 89 ? -14.142 -6.966 -1.913 1.00 94.50 89 ASN A CA 1
ATOM 739 C C . ASN A 1 89 ? -13.761 -8.340 -2.506 1.00 94.50 89 ASN A C 1
ATOM 741 O O . ASN A 1 89 ? -12.744 -8.944 -2.135 1.00 94.50 89 ASN A O 1
ATOM 745 N N . SER A 1 90 ? -14.603 -8.891 -3.385 1.00 95.69 90 SER A N 1
ATOM 746 C CA . SER A 1 90 ? -14.334 -10.144 -4.109 1.00 95.69 90 SER A CA 1
ATOM 747 C C . SER A 1 90 ? -13.091 -10.038 -4.987 1.00 95.69 90 SER A C 1
ATOM 749 O O . SER A 1 90 ? -12.254 -10.933 -4.926 1.00 95.69 90 SER A O 1
ATOM 751 N N . ASP A 1 91 ? -12.938 -8.922 -5.704 1.00 97.00 91 ASP A N 1
ATOM 752 C CA . ASP A 1 91 ? -11.962 -8.796 -6.796 1.00 97.00 91 ASP A CA 1
ATOM 753 C C . ASP A 1 91 ? -10.817 -7.829 -6.487 1.00 97.00 91 ASP A C 1
ATOM 755 O O . ASP A 1 91 ? -9.704 -7.977 -6.998 1.00 97.00 91 ASP A O 1
ATOM 759 N N . TYR A 1 92 ? -11.061 -6.855 -5.610 1.00 97.19 92 TYR A N 1
ATOM 760 C CA . TYR A 1 92 ? -10.103 -5.801 -5.295 1.00 97.19 92 TYR A CA 1
ATOM 761 C C . TYR A 1 92 ? -10.048 -5.459 -3.805 1.00 97.19 92 TYR A C 1
ATOM 763 O O . TYR A 1 92 ? -10.949 -5.759 -3.018 1.00 97.19 92 TYR A O 1
ATOM 771 N N . ILE A 1 93 ? -8.948 -4.819 -3.420 1.00 96.69 93 ILE A N 1
ATOM 772 C CA . ILE A 1 93 ? -8.675 -4.294 -2.087 1.00 96.69 93 ILE A CA 1
ATOM 773 C C . ILE A 1 93 ? -8.376 -2.807 -2.224 1.00 96.69 93 ILE A C 1
ATOM 775 O O . ILE A 1 93 ? -7.551 -2.407 -3.045 1.00 96.69 93 ILE A O 1
ATOM 779 N N . ILE A 1 94 ? -9.044 -1.994 -1.409 1.00 97.44 94 ILE A N 1
ATOM 780 C CA . ILE A 1 94 ? -8.781 -0.560 -1.333 1.00 97.44 94 ILE A CA 1
ATOM 781 C C . ILE A 1 94 ? -7.818 -0.304 -0.179 1.00 97.44 94 ILE A C 1
ATOM 783 O O . ILE A 1 94 ? -8.083 -0.666 0.974 1.00 97.44 94 ILE A O 1
ATOM 787 N N . CYS A 1 95 ? -6.718 0.360 -0.506 1.00 97.12 95 CYS A N 1
ATOM 788 C CA . CYS A 1 95 ? -5.695 0.799 0.423 1.00 97.12 95 CYS A CA 1
ATOM 789 C C . CYS A 1 95 ? -5.685 2.326 0.510 1.00 97.12 95 CYS A C 1
ATOM 791 O O . CYS A 1 95 ? -5.762 3.017 -0.502 1.00 97.12 95 CYS A O 1
ATOM 793 N N . GLU A 1 96 ? -5.536 2.845 1.718 1.00 96.56 96 GLU A N 1
ATOM 794 C CA . GLU A 1 96 ? -5.114 4.211 1.990 1.00 96.56 96 GLU A CA 1
ATOM 795 C C . GLU A 1 96 ? -3.582 4.239 2.019 1.00 96.56 96 GLU A C 1
ATOM 797 O O . GLU A 1 96 ? -2.955 3.631 2.886 1.00 96.56 96 GLU A O 1
ATOM 802 N N . CYS A 1 97 ? -2.978 4.880 1.026 1.00 96.50 97 CYS A N 1
ATOM 803 C CA . CYS A 1 97 ? -1.540 4.935 0.802 1.00 96.50 97 CYS A CA 1
ATOM 804 C C . CYS A 1 97 ? -0.975 6.269 1.292 1.00 96.50 97 CYS A C 1
ATOM 806 O O . CYS A 1 97 ? -1.461 7.323 0.890 1.00 96.50 97 CYS A O 1
ATOM 808 N N . LEU A 1 98 ? 0.080 6.237 2.104 1.00 95.12 98 LEU A N 1
ATOM 809 C CA . LEU A 1 98 ? 0.807 7.433 2.529 1.00 95.12 98 LEU A CA 1
ATOM 810 C C . LEU A 1 98 ? 1.770 7.870 1.416 1.00 95.12 98 LEU A C 1
ATOM 812 O O . LEU A 1 98 ? 2.806 7.237 1.210 1.00 95.12 98 LEU A O 1
ATOM 816 N N . ILE A 1 99 ? 1.414 8.931 0.691 1.00 94.12 99 ILE A N 1
ATOM 817 C CA . ILE A 1 99 ? 2.177 9.443 -0.458 1.00 94.12 99 ILE A CA 1
ATOM 818 C C . ILE A 1 99 ? 3.263 10.424 -0.012 1.00 94.12 99 ILE A C 1
ATOM 820 O O . ILE A 1 99 ? 4.389 10.356 -0.500 1.00 94.12 99 ILE A O 1
ATOM 824 N N . ASP A 1 100 ? 2.936 11.305 0.935 1.00 90.38 100 ASP A N 1
ATOM 825 C CA . ASP A 1 100 ? 3.865 12.274 1.520 1.00 90.38 100 ASP A CA 1
ATOM 826 C C . ASP A 1 100 ? 3.838 12.134 3.045 1.00 90.38 100 ASP A C 1
ATOM 828 O O . ASP A 1 100 ? 2.816 12.392 3.686 1.00 90.38 100 ASP A O 1
ATOM 832 N N . ARG A 1 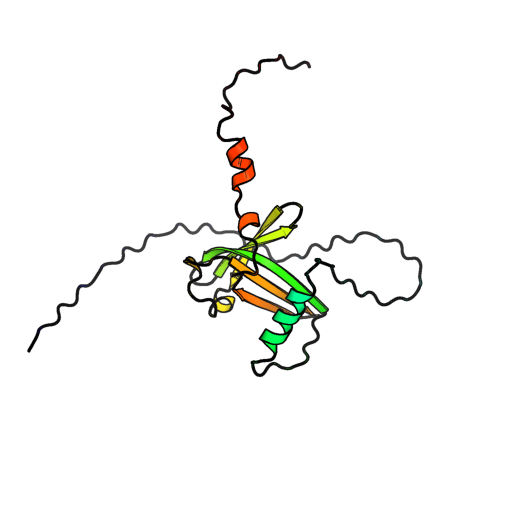101 ? 4.962 11.696 3.623 1.00 86.81 101 ARG A N 1
ATOM 833 C CA . ARG A 1 101 ? 5.091 11.455 5.065 1.00 86.81 101 ARG A CA 1
ATOM 834 C C . ARG A 1 101 ? 5.124 12.751 5.872 1.00 86.81 101 ARG A C 1
ATOM 836 O O . ARG A 1 101 ? 4.607 12.761 6.985 1.00 86.81 101 ARG A O 1
ATOM 843 N N . GLU A 1 102 ? 5.723 13.811 5.338 1.00 87.88 102 GLU A N 1
ATOM 844 C CA . GLU A 1 102 ? 5.879 15.085 6.049 1.00 87.88 102 GLU A CA 1
ATOM 845 C C . GLU A 1 102 ? 4.551 15.830 6.099 1.00 87.88 102 GLU A C 1
ATOM 847 O O . GLU A 1 102 ? 4.127 16.287 7.158 1.00 87.88 102 GLU A O 1
ATOM 852 N N . LYS A 1 103 ? 3.853 15.880 4.961 1.00 88.00 103 LYS A N 1
ATOM 853 C CA . LYS A 1 103 ? 2.549 16.546 4.845 1.00 88.00 103 LYS A CA 1
ATOM 854 C C . LYS A 1 103 ? 1.372 15.657 5.239 1.00 88.00 103 LYS A C 1
ATOM 856 O O . LYS A 1 103 ? 0.234 16.106 5.153 1.00 88.00 103 LYS A O 1
ATOM 861 N N . ARG A 1 104 ? 1.634 14.399 5.622 1.00 87.81 104 ARG A N 1
ATOM 862 C CA . ARG A 1 104 ? 0.619 13.371 5.908 1.00 87.81 104 ARG A CA 1
ATOM 863 C C . ARG A 1 104 ? -0.442 13.294 4.793 1.00 87.81 104 ARG A C 1
ATOM 865 O O . ARG A 1 104 ? -1.639 13.266 5.062 1.00 87.81 104 ARG A O 1
ATOM 872 N N . ILE A 1 105 ? -0.010 13.290 3.527 1.00 90.56 105 ILE A N 1
ATOM 873 C CA . ILE A 1 105 ? -0.928 13.196 2.379 1.00 90.56 105 ILE A CA 1
ATOM 874 C C . ILE A 1 105 ? -1.226 11.728 2.102 1.00 90.56 105 ILE A C 1
ATOM 876 O O . ILE A 1 105 ? -0.319 10.945 1.797 1.00 90.56 105 ILE A O 1
ATOM 880 N N . PHE A 1 106 ? -2.511 11.385 2.152 1.00 94.19 106 PHE A N 1
ATOM 881 C CA . PHE A 1 106 ? -3.016 10.049 1.863 1.00 94.19 106 PHE A CA 1
ATOM 882 C C . PHE A 1 106 ? -3.762 10.007 0.534 1.00 94.19 106 PHE A C 1
ATOM 884 O O . PHE A 1 106 ? -4.499 10.928 0.185 1.00 94.19 106 PHE A O 1
ATOM 891 N N . GLU A 1 107 ? -3.612 8.903 -0.188 1.00 95.75 107 GLU A N 1
ATOM 892 C CA . GLU A 1 107 ? -4.341 8.630 -1.422 1.00 95.75 107 GLU A CA 1
ATOM 893 C C . GLU A 1 107 ? -4.992 7.250 -1.345 1.00 95.75 107 GLU A C 1
ATOM 895 O O . GLU A 1 107 ? -4.350 6.268 -0.974 1.00 95.75 107 GLU A O 1
ATOM 900 N N . LYS A 1 108 ? -6.274 7.154 -1.708 1.00 96.62 108 LYS A N 1
ATOM 901 C CA . LYS A 1 108 ? -6.973 5.868 -1.783 1.00 96.62 108 LYS A CA 1
ATOM 902 C C . LYS A 1 108 ? -6.722 5.227 -3.141 1.00 96.62 108 LYS A C 1
ATOM 904 O O . LYS A 1 108 ? -7.030 5.823 -4.170 1.00 96.62 108 LYS A O 1
ATOM 909 N N . ARG A 1 109 ? -6.200 4.003 -3.145 1.00 96.88 109 ARG A N 1
ATOM 910 C CA . ARG A 1 109 ? -5.915 3.233 -4.360 1.00 96.88 109 ARG A CA 1
ATOM 911 C C . ARG A 1 109 ? -6.516 1.840 -4.275 1.00 96.88 109 ARG A C 1
ATOM 913 O O . ARG A 1 109 ? -6.544 1.233 -3.207 1.00 96.88 109 ARG A O 1
ATOM 920 N N . SER A 1 110 ? -6.991 1.346 -5.414 1.00 97.31 110 SER A N 1
ATOM 921 C CA . SER A 1 110 ? -7.535 -0.004 -5.555 1.00 97.31 110 SER A CA 1
ATOM 922 C C . SER A 1 110 ? -6.496 -0.924 -6.184 1.00 97.31 110 SER A C 1
ATOM 924 O O . SER A 1 110 ? -5.828 -0.546 -7.147 1.00 97.31 110 SER A O 1
ATOM 926 N N . PHE A 1 111 ? -6.366 -2.129 -5.641 1.00 97.19 111 PHE A N 1
ATOM 927 C CA . PHE A 1 111 ? -5.440 -3.148 -6.116 1.00 97.19 111 PHE A CA 1
ATOM 928 C C . PHE A 1 111 ? -6.160 -4.487 -6.287 1.00 97.19 111 PHE A C 1
ATOM 930 O O . PHE A 1 111 ? -7.033 -4.809 -5.477 1.00 97.19 111 PHE A O 1
ATOM 937 N N . PRO A 1 112 ? -5.785 -5.302 -7.287 1.00 97.50 112 PRO A N 1
ATOM 938 C CA . PRO A 1 112 ? -6.320 -6.649 -7.430 1.00 97.50 112 PRO A CA 1
ATOM 939 C C . PRO A 1 112 ? -6.100 -7.484 -6.168 1.00 97.50 112 PRO A C 1
ATOM 941 O O . PRO A 1 112 ? -5.003 -7.508 -5.605 1.00 97.50 112 PRO A O 1
ATOM 944 N N . LYS A 1 113 ? -7.130 -8.213 -5.739 1.00 96.19 113 LYS A N 1
ATOM 945 C CA . LYS A 1 113 ? -7.100 -8.997 -4.499 1.00 96.19 113 LYS A CA 1
ATOM 946 C C . LYS A 1 113 ? -6.036 -10.091 -4.500 1.00 96.19 113 LYS A C 1
ATOM 948 O O . LYS A 1 113 ? -5.451 -10.349 -3.450 1.00 96.19 113 LYS A O 1
ATOM 953 N N . HIS A 1 114 ? -5.750 -10.687 -5.659 1.00 96.50 114 HIS A N 1
ATOM 954 C CA . HIS A 1 114 ? -4.762 -11.764 -5.776 1.00 96.50 114 HIS A CA 1
ATOM 955 C C . HIS A 1 114 ? -3.359 -11.341 -5.305 1.00 96.50 114 HIS A C 1
ATOM 957 O O . HIS A 1 114 ? -2.595 -12.161 -4.809 1.00 96.50 114 HIS A O 1
ATOM 963 N N . LEU A 1 115 ? -3.034 -10.040 -5.362 1.00 96.62 115 LEU A N 1
ATOM 964 C CA . LEU A 1 115 ? -1.771 -9.502 -4.845 1.00 96.62 115 LEU A CA 1
ATOM 965 C C . LEU A 1 115 ? -1.632 -9.629 -3.318 1.00 96.62 115 LEU A C 1
ATOM 967 O O . LEU A 1 115 ? -0.544 -9.421 -2.791 1.00 96.62 115 LEU A O 1
ATOM 971 N N . PHE A 1 116 ? -2.715 -9.939 -2.604 1.00 96.56 116 PHE A N 1
ATOM 972 C CA . PHE A 1 116 ? -2.775 -10.011 -1.144 1.00 96.56 116 PHE A CA 1
ATOM 973 C C . PHE A 1 116 ? -3.034 -11.434 -0.631 1.00 96.56 116 PHE A C 1
ATOM 975 O O . PHE A 1 116 ? -3.172 -11.618 0.576 1.00 96.56 116 PHE A O 1
ATOM 982 N N . GLU A 1 117 ? -3.102 -12.444 -1.503 1.00 94.69 117 GLU A N 1
ATOM 983 C CA . GLU A 1 117 ? -3.447 -13.826 -1.126 1.00 94.69 117 GLU A CA 1
ATOM 984 C C . GLU A 1 117 ? -2.487 -14.435 -0.095 1.00 94.69 117 GLU A C 1
ATOM 986 O O . GLU A 1 117 ? -2.900 -15.220 0.756 1.00 94.69 117 GLU A O 1
ATOM 991 N N . HIS A 1 118 ? -1.214 -14.035 -0.107 1.00 93.75 118 HIS A N 1
ATOM 992 C CA . HIS A 1 118 ? -0.214 -14.483 0.869 1.00 93.75 118 HIS A CA 1
ATOM 993 C C . HIS A 1 118 ? -0.309 -13.771 2.230 1.00 93.75 118 HIS A C 1
ATOM 995 O O . HIS A 1 118 ? 0.456 -14.080 3.152 1.00 93.75 118 HIS A O 1
ATOM 1001 N N . ILE A 1 119 ? -1.209 -12.795 2.379 1.00 92.38 119 ILE A N 1
ATOM 1002 C CA . ILE A 1 119 ? -1.427 -12.068 3.629 1.00 92.38 119 ILE A CA 1
ATOM 1003 C C . ILE A 1 119 ? -2.594 -12.697 4.383 1.00 92.38 119 ILE A C 1
ATOM 1005 O O . ILE A 1 119 ? -3.766 -12.423 4.145 1.00 92.38 119 ILE A O 1
ATOM 1009 N N . GLU A 1 120 ? -2.255 -13.517 5.369 1.00 89.44 120 GLU A N 1
ATOM 1010 C CA . GLU A 1 120 ? -3.234 -14.064 6.304 1.00 89.44 120 GLU A CA 1
ATOM 1011 C C . GLU A 1 120 ? -3.877 -12.962 7.162 1.00 89.44 120 GLU A C 1
ATOM 1013 O O . GLU A 1 120 ? -3.196 -12.067 7.666 1.00 89.44 120 GLU A O 1
ATOM 1018 N N . ASN A 1 121 ? -5.184 -13.084 7.411 1.00 87.62 121 ASN A N 1
ATOM 1019 C CA . ASN A 1 121 ? -5.933 -12.248 8.357 1.00 87.62 121 ASN A CA 1
ATOM 1020 C C . ASN A 1 121 ? -5.893 -10.731 8.076 1.00 87.62 121 ASN A C 1
ATOM 1022 O O . ASN A 1 121 ? -5.772 -9.933 9.010 1.00 87.62 121 ASN A O 1
ATOM 1026 N N . ILE A 1 122 ? -6.093 -10.328 6.816 1.00 88.12 122 ILE A N 1
ATOM 1027 C CA . ILE A 1 122 ? -6.151 -8.918 6.372 1.00 88.12 122 ILE A CA 1
ATOM 1028 C C . ILE A 1 122 ? -7.012 -8.030 7.293 1.00 88.12 122 ILE A C 1
ATOM 1030 O O . ILE A 1 122 ? -6.621 -6.915 7.625 1.00 88.12 122 ILE A O 1
ATOM 1034 N N . LYS A 1 123 ? -8.151 -8.545 7.782 1.00 85.50 123 LYS A N 1
ATOM 1035 C CA . LYS A 1 123 ? -9.063 -7.808 8.677 1.00 85.50 123 LYS A CA 1
ATOM 1036 C C . LYS A 1 123 ? -8.448 -7.446 10.037 1.00 85.50 123 LYS A C 1
ATOM 1038 O O . LYS A 1 123 ? -8.806 -6.422 10.603 1.00 85.50 123 LYS A O 1
ATOM 1043 N N . LYS A 1 124 ? -7.556 -8.282 10.587 1.00 85.31 124 LYS A N 1
ATOM 1044 C CA . LYS A 1 124 ? -6.949 -8.066 11.917 1.00 85.31 124 LYS A CA 1
ATOM 1045 C C . LYS A 1 124 ? -5.686 -7.211 11.850 1.00 85.31 124 LYS A C 1
ATOM 1047 O O . LYS A 1 124 ? -5.364 -6.519 12.811 1.00 85.31 124 LYS A O 1
ATOM 1052 N N . LYS A 1 125 ? -4.951 -7.286 10.738 1.00 81.88 125 LYS A N 1
ATOM 1053 C CA . LYS A 1 125 ? -3.689 -6.570 10.523 1.00 81.88 125 LYS A CA 1
ATOM 1054 C C . LYS A 1 125 ? -3.756 -5.827 9.183 1.00 81.88 125 LYS A C 1
ATOM 1056 O O . LYS A 1 125 ? -3.185 -6.302 8.206 1.00 81.88 125 LYS A O 1
ATOM 1061 N N . PRO A 1 126 ? -4.440 -4.670 9.122 1.00 89.94 126 PRO A N 1
ATOM 1062 C CA . PRO A 1 126 ? -4.707 -3.994 7.855 1.00 89.94 126 PRO A CA 1
ATOM 1063 C C . PRO A 1 126 ? -3.482 -3.276 7.270 1.00 89.94 126 PRO A C 1
ATOM 1065 O O . PRO A 1 126 ? -3.583 -2.685 6.206 1.00 89.94 126 PRO A O 1
ATOM 1068 N N . PHE A 1 127 ? -2.326 -3.273 7.933 1.00 95.88 127 PHE A N 1
ATOM 1069 C CA . PHE A 1 127 ? -1.165 -2.511 7.475 1.00 95.88 127 PHE A CA 1
ATOM 1070 C C . PHE A 1 127 ? -0.280 -3.333 6.540 1.00 95.88 127 PHE A C 1
ATOM 1072 O O . PHE A 1 127 ? 0.110 -4.459 6.861 1.00 95.88 127 PHE A O 1
ATOM 1079 N N . VAL A 1 128 ? 0.075 -2.744 5.402 1.00 96.44 128 VAL A N 1
ATOM 1080 C CA . VAL A 1 128 ? 0.907 -3.360 4.365 1.00 96.44 128 VAL A CA 1
ATOM 1081 C C . VAL A 1 128 ? 1.893 -2.351 3.789 1.00 96.44 128 VAL A C 1
ATOM 1083 O O . VAL A 1 128 ? 1.659 -1.144 3.811 1.00 96.44 128 VAL A O 1
ATOM 1086 N N . VAL A 1 129 ? 2.997 -2.851 3.244 1.00 96.81 129 VAL A N 1
ATOM 1087 C CA . VAL A 1 129 ? 3.923 -2.054 2.434 1.00 96.81 129 VAL A CA 1
ATOM 1088 C C . VAL A 1 129 ? 3.783 -2.506 0.990 1.00 96.81 129 VAL A C 1
ATOM 1090 O O . VAL A 1 129 ? 3.937 -3.690 0.690 1.00 96.81 129 VAL A O 1
ATOM 1093 N N . LEU A 1 130 ? 3.484 -1.567 0.099 1.00 96.94 130 LEU A N 1
ATOM 1094 C CA . LEU A 1 130 ? 3.434 -1.810 -1.339 1.00 96.94 130 LEU A CA 1
ATOM 1095 C C . LEU A 1 130 ? 4.798 -1.475 -1.936 1.00 96.94 130 LEU A C 1
ATOM 1097 O O . LEU A 1 130 ? 5.224 -0.325 -1.870 1.00 96.94 130 LEU A O 1
ATOM 1101 N N . SER A 1 131 ? 5.478 -2.461 -2.516 1.00 96.50 131 SER A N 1
ATOM 1102 C CA . SER A 1 131 ? 6.717 -2.258 -3.267 1.00 96.50 131 SER A CA 1
ATOM 1103 C C . SER A 1 131 ? 6.393 -2.234 -4.757 1.00 96.50 131 SER A C 1
ATOM 1105 O O . SER A 1 131 ? 6.119 -3.269 -5.364 1.00 96.50 131 SER A O 1
ATOM 1107 N N . ILE A 1 132 ? 6.379 -1.037 -5.338 1.00 95.31 132 ILE A N 1
ATOM 1108 C CA . ILE A 1 132 ? 6.092 -0.807 -6.752 1.00 95.31 132 ILE A CA 1
ATOM 1109 C C . ILE A 1 132 ? 7.424 -0.683 -7.481 1.00 95.31 132 ILE A C 1
ATOM 1111 O O . ILE A 1 132 ? 8.175 0.272 -7.275 1.00 95.31 132 ILE A O 1
ATOM 1115 N N . LYS A 1 133 ? 7.717 -1.666 -8.324 1.00 95.50 133 LYS A N 1
ATOM 1116 C CA . LYS A 1 133 ? 8.924 -1.738 -9.141 1.00 95.50 133 LYS A CA 1
ATOM 1117 C C . LYS A 1 133 ? 8.550 -1.478 -10.590 1.00 95.50 133 LYS A C 1
ATOM 1119 O O . LYS A 1 133 ? 7.615 -2.087 -11.104 1.00 95.50 133 LYS A O 1
ATOM 1124 N N . THR A 1 134 ? 9.279 -0.594 -11.251 1.00 95.50 134 THR A N 1
ATOM 1125 C CA . THR A 1 134 ? 8.994 -0.190 -12.629 1.00 95.50 134 THR A CA 1
ATOM 1126 C C . THR A 1 134 ? 10.274 -0.227 -13.454 1.00 95.50 134 THR A C 1
ATOM 1128 O O . THR A 1 134 ? 11.353 0.116 -12.966 1.00 95.50 134 THR A O 1
ATOM 1131 N N . LYS A 1 135 ? 10.141 -0.685 -14.696 1.00 95.44 135 LYS A N 1
ATOM 1132 C CA . LYS A 1 135 ? 11.122 -0.606 -15.784 1.00 95.44 135 LYS A CA 1
ATOM 1133 C C . LYS A 1 135 ? 10.363 -0.355 -17.089 1.00 95.44 135 LYS A C 1
ATOM 1135 O O . LYS A 1 135 ? 9.136 -0.493 -17.115 1.00 95.44 135 LYS A O 1
ATOM 1140 N N . ILE A 1 136 ? 11.056 -0.023 -18.172 1.00 95.12 136 ILE A N 1
ATOM 1141 C CA . ILE A 1 136 ? 10.404 0.202 -19.471 1.00 95.12 136 ILE A CA 1
ATOM 1142 C C . ILE A 1 136 ? 9.514 -0.997 -19.851 1.00 95.12 136 ILE A C 1
ATOM 1144 O O . ILE A 1 136 ? 9.966 -2.140 -19.930 1.00 95.12 136 ILE A O 1
ATOM 1148 N N . GLY A 1 137 ? 8.220 -0.726 -20.055 1.00 95.38 137 GLY A N 1
ATOM 1149 C CA . GLY A 1 137 ? 7.220 -1.720 -20.457 1.00 95.38 137 GLY A CA 1
ATOM 1150 C C . GLY A 1 137 ? 6.784 -2.708 -19.368 1.00 95.38 137 GLY A C 1
ATOM 1151 O O . GLY A 1 137 ? 6.077 -3.663 -19.682 1.00 95.38 137 GLY A O 1
ATOM 1152 N N . SER A 1 138 ? 7.184 -2.530 -18.103 1.00 94.75 138 SER A N 1
ATOM 1153 C CA . SER A 1 138 ? 6.816 -3.466 -17.036 1.00 94.75 138 SER A CA 1
ATOM 1154 C C . SER A 1 138 ? 6.722 -2.803 -15.663 1.00 94.75 138 SER A C 1
ATOM 1156 O O . SER A 1 138 ? 7.637 -2.114 -15.211 1.00 94.75 138 SER A O 1
ATOM 1158 N N . THR A 1 139 ? 5.623 -3.089 -14.965 1.00 95.19 139 THR A N 1
ATOM 1159 C CA . THR A 1 139 ? 5.415 -2.717 -13.564 1.00 95.19 139 THR A CA 1
ATOM 1160 C C . THR A 1 139 ? 5.090 -3.968 -12.767 1.00 95.19 139 THR A C 1
ATOM 1162 O O . THR A 1 139 ? 4.260 -4.779 -13.174 1.00 95.19 139 THR A O 1
ATOM 1165 N N . ARG A 1 140 ? 5.727 -4.107 -11.610 1.00 95.12 140 ARG A N 1
ATOM 1166 C CA . ARG A 1 140 ? 5.484 -5.172 -10.647 1.00 95.12 140 ARG A CA 1
ATOM 1167 C C . ARG A 1 140 ? 5.132 -4.558 -9.305 1.00 95.12 140 ARG A C 1
ATOM 1169 O O . ARG A 1 140 ? 5.787 -3.623 -8.854 1.00 95.12 140 ARG A O 1
ATOM 1176 N N . ILE A 1 141 ? 4.104 -5.100 -8.669 1.00 96.69 141 ILE A N 1
ATOM 1177 C CA . ILE A 1 141 ? 3.665 -4.677 -7.344 1.00 96.69 141 ILE A CA 1
ATOM 1178 C C . ILE A 1 141 ? 3.797 -5.885 -6.432 1.00 96.69 141 ILE A C 1
ATOM 1180 O O . ILE A 1 141 ? 3.100 -6.879 -6.615 1.00 96.69 141 ILE A O 1
ATOM 1184 N N . ASP A 1 142 ? 4.700 -5.797 -5.464 1.00 96.06 142 ASP A N 1
ATOM 1185 C CA . ASP A 1 142 ? 4.820 -6.786 -4.401 1.00 96.06 142 ASP A CA 1
ATOM 1186 C C . ASP A 1 142 ? 4.171 -6.212 -3.131 1.00 96.06 142 ASP A C 1
ATOM 1188 O O . ASP A 1 142 ? 4.468 -5.087 -2.723 1.00 96.06 142 ASP A O 1
ATOM 1192 N N . VAL A 1 143 ? 3.285 -6.976 -2.490 1.00 96.25 143 VAL A N 1
ATOM 1193 C CA . VAL A 1 143 ? 2.658 -6.583 -1.218 1.00 96.25 143 VAL A CA 1
ATOM 1194 C C . VAL A 1 143 ? 3.392 -7.280 -0.079 1.00 96.25 143 VAL A C 1
ATOM 1196 O O . VAL A 1 143 ? 3.611 -8.487 -0.119 1.00 96.25 143 VAL A O 1
ATOM 1199 N N . ILE A 1 144 ? 3.781 -6.545 0.955 1.00 95.12 144 ILE A N 1
ATOM 1200 C CA . ILE A 1 144 ? 4.506 -7.083 2.110 1.00 95.12 144 ILE A CA 1
ATOM 1201 C C . ILE A 1 144 ? 3.677 -6.826 3.370 1.00 95.12 144 ILE A C 1
ATOM 1203 O O . ILE A 1 144 ? 3.068 -5.763 3.513 1.00 95.12 144 ILE A O 1
ATOM 1207 N N . LYS A 1 145 ? 3.648 -7.795 4.296 1.00 95.38 145 LYS A N 1
ATOM 1208 C CA . LYS A 1 145 ? 3.009 -7.625 5.610 1.00 95.38 145 LYS A CA 1
ATOM 1209 C C . LYS A 1 145 ? 3.651 -6.426 6.313 1.00 95.38 145 LYS A C 1
ATOM 1211 O O . LYS A 1 145 ? 4.855 -6.418 6.529 1.00 95.38 145 LYS A O 1
ATOM 1216 N N . GLY A 1 146 ? 2.852 -5.423 6.670 1.00 92.19 146 GLY A N 1
ATOM 1217 C CA . GLY A 1 146 ? 3.337 -4.173 7.260 1.00 92.19 146 GLY A CA 1
ATOM 1218 C C . GLY A 1 146 ? 3.586 -4.246 8.766 1.00 92.19 146 GLY A C 1
ATOM 1219 O O . GLY A 1 146 ? 3.852 -3.222 9.391 1.00 92.19 146 GLY A O 1
ATOM 1220 N N . GLU A 1 147 ? 3.475 -5.430 9.371 1.00 89.25 147 GLU A N 1
ATOM 1221 C CA . GLU A 1 147 ? 3.744 -5.625 10.793 1.00 89.25 147 GLU A CA 1
ATOM 1222 C C . GLU A 1 147 ? 5.199 -5.242 11.099 1.00 89.25 147 GLU A C 1
ATOM 1224 O O . GLU A 1 147 ? 6.120 -5.746 10.467 1.00 89.25 147 GLU A O 1
ATOM 1229 N N . HIS A 1 148 ? 5.391 -4.298 12.024 1.00 88.69 148 HIS A N 1
ATOM 1230 C CA . HIS A 1 148 ? 6.679 -3.664 12.353 1.00 88.69 148 HIS A CA 1
ATOM 1231 C C . HIS A 1 148 ? 7.329 -2.803 11.251 1.00 88.69 148 HIS A C 1
ATOM 1233 O O . HIS A 1 148 ? 8.316 -2.134 11.542 1.00 88.69 148 HIS A O 1
ATOM 1239 N N . LEU A 1 149 ? 6.790 -2.766 10.027 1.00 89.31 149 LEU A N 1
ATOM 1240 C CA . LEU A 1 149 ? 7.321 -1.938 8.929 1.00 89.31 149 LEU A CA 1
ATOM 1241 C C . LEU A 1 149 ? 6.552 -0.621 8.761 1.00 89.31 149 LEU A C 1
ATOM 1243 O O . LEU A 1 149 ? 7.115 0.383 8.331 1.00 89.31 149 LEU A O 1
ATOM 1247 N N . VAL A 1 150 ? 5.260 -0.620 9.098 1.00 91.25 150 VAL A N 1
ATOM 1248 C CA . VAL A 1 150 ? 4.387 0.550 8.980 1.00 91.25 150 VAL A CA 1
ATOM 1249 C C . VAL A 1 150 ? 4.211 1.209 10.345 1.00 91.25 150 VAL A C 1
ATOM 1251 O O . VAL A 1 150 ? 3.800 0.564 11.312 1.00 91.25 150 VAL A O 1
ATOM 1254 N N . ASP A 1 151 ? 4.483 2.513 10.410 1.00 90.25 151 ASP A N 1
ATOM 1255 C CA . ASP A 1 151 ? 4.191 3.329 11.587 1.00 90.25 151 ASP A CA 1
ATOM 1256 C C . ASP A 1 151 ? 2.677 3.544 11.710 1.00 90.25 151 ASP A C 1
ATOM 1258 O O . ASP A 1 151 ? 2.071 4.276 10.926 1.00 90.25 151 ASP A O 1
ATOM 1262 N N . LYS A 1 152 ? 2.054 2.872 12.683 1.00 90.75 152 LYS A N 1
ATOM 1263 C CA . LYS A 1 152 ? 0.598 2.913 12.896 1.00 90.75 152 LYS A CA 1
ATOM 1264 C C . LYS A 1 152 ? 0.107 4.317 13.235 1.00 90.75 152 LYS A C 1
ATOM 1266 O O . LYS A 1 152 ? -0.960 4.701 12.768 1.00 90.75 152 LYS A O 1
ATOM 1271 N N . LYS A 1 153 ? 0.916 5.087 13.972 1.00 89.00 153 LYS A N 1
ATOM 1272 C CA . LYS A 1 153 ? 0.573 6.447 14.406 1.00 89.00 153 LYS A CA 1
ATOM 1273 C C . LYS A 1 153 ? 0.383 7.388 13.226 1.00 89.00 153 LYS A C 1
ATOM 1275 O O . LYS A 1 153 ? -0.422 8.304 13.300 1.00 89.00 153 LYS A O 1
ATOM 1280 N N . ALA A 1 154 ? 1.079 7.135 12.116 1.00 86.62 154 ALA A N 1
ATOM 1281 C CA . ALA A 1 154 ? 0.907 7.928 10.908 1.00 86.62 154 ALA A CA 1
ATOM 1282 C C . ALA A 1 154 ? -0.529 7.846 10.358 1.00 86.62 154 ALA A C 1
ATOM 1284 O O . ALA A 1 154 ? -0.980 8.806 9.754 1.00 86.62 154 ALA A O 1
ATOM 1285 N N . PHE A 1 155 ? -1.254 6.744 10.585 1.00 87.81 155 PHE A N 1
ATOM 1286 C CA . PHE A 1 155 ? -2.616 6.514 10.076 1.00 87.81 155 PHE A CA 1
ATOM 1287 C C . PHE A 1 155 ? -3.720 6.781 11.113 1.00 87.81 155 PHE A C 1
ATOM 1289 O O . PHE A 1 155 ? -4.893 6.495 10.856 1.00 87.81 155 PHE A O 1
ATOM 1296 N N . GLU A 1 156 ? -3.363 7.267 12.300 1.00 85.62 156 GLU A N 1
ATOM 1297 C CA . GLU A 1 156 ? -4.304 7.636 13.355 1.00 85.62 156 GLU A CA 1
ATOM 1298 C C . GLU A 1 156 ? -4.525 9.151 13.279 1.00 85.62 156 GLU A C 1
ATOM 1300 O O . GLU A 1 156 ? -3.698 9.947 13.711 1.00 85.62 156 GLU A O 1
ATOM 1305 N N . LEU A 1 157 ? -5.650 9.562 12.689 1.00 70.44 157 LEU A N 1
ATOM 1306 C CA . LEU A 1 157 ? -6.022 10.968 12.460 1.00 70.44 157 LEU A CA 1
ATOM 1307 C C . LEU A 1 157 ? -6.428 11.724 13.746 1.00 70.44 157 LEU A C 1
ATOM 1309 O O . LEU A 1 157 ? -6.946 12.837 13.674 1.00 70.44 157 LEU A O 1
ATOM 1313 N N . ASN A 1 158 ? -6.211 11.130 14.921 1.00 60.31 158 ASN A N 1
ATOM 1314 C CA . ASN A 1 158 ? -6.805 11.578 16.180 1.00 60.31 158 ASN A CA 1
ATOM 1315 C C . ASN A 1 158 ? -6.264 12.935 16.667 1.00 60.31 158 ASN A C 1
ATOM 1317 O O . ASN A 1 158 ? -7.003 13.691 17.284 1.00 60.31 158 ASN A O 1
ATOM 1321 N N . GLU A 1 159 ? -5.025 13.311 16.336 1.00 57.44 159 GLU A N 1
ATOM 1322 C CA . GLU A 1 159 ? -4.385 14.504 16.926 1.00 57.44 159 GLU A CA 1
ATOM 1323 C C . GLU A 1 159 ? -5.006 15.859 16.529 1.00 57.44 159 GLU A C 1
ATOM 1325 O O . GLU A 1 159 ? -4.762 16.863 17.206 1.00 57.44 159 GLU A O 1
ATOM 1330 N N . GLU A 1 160 ? -5.769 15.933 15.435 1.00 61.69 160 GLU A N 1
ATOM 1331 C CA . GLU A 1 160 ? -6.361 17.197 14.964 1.00 61.69 160 GLU A CA 1
ATOM 1332 C C . GLU A 1 160 ? -7.869 17.280 15.198 1.00 61.69 160 GLU A C 1
ATOM 1334 O O . GLU A 1 160 ? -8.369 18.359 15.514 1.00 61.69 160 GLU A O 1
ATOM 1339 N N . TRP A 1 161 ? -8.583 16.154 15.147 1.00 63.59 161 TRP A N 1
ATOM 1340 C CA . TRP A 1 161 ? -10.009 16.115 15.481 1.00 63.59 161 TRP A CA 1
ATOM 1341 C C . TRP A 1 161 ? -10.257 16.301 16.978 1.00 63.59 161 TRP A C 1
ATOM 1343 O O . TRP A 1 161 ? -11.166 17.045 17.340 1.00 63.59 161 TRP A O 1
ATOM 1353 N N . GLU A 1 162 ? -9.386 15.768 17.843 1.00 62.31 162 GLU A N 1
ATOM 1354 C CA . GLU A 1 162 ? -9.453 16.009 19.294 1.00 62.31 162 GLU A CA 1
ATOM 1355 C C . GLU A 1 162 ? -9.284 17.498 19.658 1.00 62.31 162 GLU A C 1
ATOM 1357 O O . GLU A 1 162 ? -9.744 17.940 20.705 1.00 62.31 162 GLU A O 1
ATOM 1362 N N . LYS A 1 163 ? -8.658 18.314 18.795 1.00 63.78 163 LYS A N 1
ATOM 1363 C CA . LYS A 1 163 ? -8.536 19.773 19.009 1.00 63.78 163 LYS A CA 1
ATOM 1364 C C . LYS A 1 163 ? -9.786 20.552 18.594 1.00 63.78 163 LYS A C 1
ATOM 1366 O O . LYS A 1 163 ? -9.908 21.733 18.931 1.00 63.78 163 LYS A O 1
ATOM 1371 N N . ILE A 1 164 ? -10.664 19.921 17.819 1.00 67.94 164 ILE A N 1
ATOM 1372 C CA . ILE A 1 164 ? -11.918 20.491 17.321 1.00 67.94 164 ILE A CA 1
ATOM 1373 C C . ILE A 1 164 ? -13.086 20.010 18.196 1.00 67.94 164 ILE A C 1
ATOM 1375 O O . ILE A 1 164 ? -13.999 20.790 18.468 1.00 67.94 164 ILE A O 1
ATOM 1379 N N . GLU A 1 165 ? -13.030 18.778 18.715 1.00 61.81 165 GLU A N 1
ATOM 1380 C CA . GLU A 1 165 ? -13.939 18.273 19.750 1.00 61.81 165 GLU A CA 1
ATOM 1381 C C . GLU A 1 165 ? -13.793 19.091 21.044 1.00 61.81 165 GLU A C 1
ATOM 1383 O O . GLU A 1 165 ? -12.837 18.958 21.799 1.00 61.81 165 GLU A O 1
ATOM 1388 N N . GLY A 1 166 ? -14.749 19.986 21.295 1.00 65.31 166 GLY A N 1
ATOM 1389 C CA . GLY A 1 166 ? -14.786 20.839 22.488 1.00 65.31 166 GLY A CA 1
ATOM 1390 C C . GLY A 1 166 ? -14.746 22.337 22.196 1.00 65.31 166 GLY A C 1
ATOM 1391 O O . GLY A 1 166 ? -15.043 23.132 23.087 1.00 65.31 166 GLY A O 1
ATOM 1392 N N . LYS A 1 167 ? -14.459 22.748 20.953 1.00 66.06 167 LYS A N 1
ATOM 1393 C CA . LYS A 1 167 ? -14.764 24.111 20.503 1.00 66.06 167 LYS A CA 1
ATOM 1394 C C . LYS A 1 167 ? -16.191 24.133 19.980 1.00 66.06 167 LYS A C 1
ATOM 1396 O O . LYS A 1 167 ? -16.470 23.664 18.881 1.00 66.06 167 LYS A O 1
ATOM 1401 N N . ASP A 1 168 ? -17.098 24.642 20.802 1.00 70.00 168 ASP A N 1
ATOM 1402 C CA . ASP A 1 168 ? -18.489 24.831 20.418 1.00 70.00 168 ASP A CA 1
ATOM 1403 C C . ASP A 1 168 ? -18.539 25.842 19.258 1.00 70.00 168 ASP A C 1
ATOM 1405 O O . ASP A 1 168 ? -18.230 27.023 19.426 1.00 70.00 168 ASP A O 1
ATOM 1409 N N . PHE A 1 169 ? -18.883 25.367 18.056 1.00 68.25 169 PHE A N 1
ATOM 1410 C CA . PHE A 1 169 ? -19.017 26.199 16.851 1.00 68.25 169 PHE A CA 1
ATOM 1411 C C . PHE A 1 169 ? -20.118 27.265 16.992 1.00 68.25 169 PHE A C 1
ATOM 1413 O O . PHE A 1 169 ? -20.244 28.132 16.130 1.00 68.25 169 PHE A O 1
ATOM 1420 N N . ASN A 1 170 ? -20.893 27.215 18.080 1.00 71.62 170 ASN A N 1
ATOM 1421 C CA . ASN A 1 170 ? -21.922 28.187 18.425 1.00 71.62 170 ASN A CA 1
ATOM 1422 C C . ASN A 1 170 ? -21.445 29.282 19.388 1.00 71.62 170 ASN A C 1
ATOM 1424 O O . ASN A 1 170 ? -22.277 30.048 19.878 1.00 71.62 170 ASN A O 1
ATOM 1428 N N . GLN A 1 171 ? -20.145 29.381 19.695 1.00 72.62 171 GLN A N 1
ATOM 1429 C CA . GLN A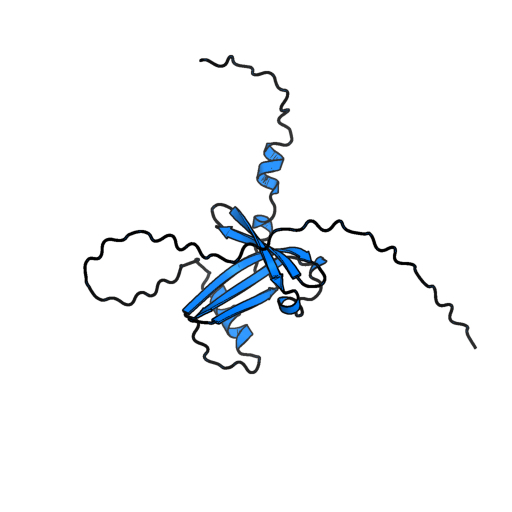 1 171 ? -19.674 30.507 20.497 1.00 72.62 171 GLN A CA 1
ATOM 1430 C C . GLN A 1 171 ? -19.855 31.819 19.720 1.00 72.62 171 GLN A C 1
ATOM 1432 O O . GLN A 1 171 ? -19.393 31.926 18.579 1.00 72.62 171 GLN A O 1
ATOM 1437 N N . PRO A 1 172 ? -20.536 32.819 20.307 1.00 74.25 172 PRO A N 1
ATOM 1438 C CA . PRO A 1 172 ? -20.635 34.131 19.694 1.00 74.25 172 PRO A CA 1
ATOM 1439 C C . PRO A 1 172 ? -19.228 34.698 19.485 1.00 74.25 172 PRO A C 1
ATOM 1441 O O . PRO A 1 172 ? -18.335 34.516 20.310 1.00 74.25 172 PRO A O 1
ATOM 1444 N N . LEU A 1 173 ? -19.022 35.379 18.358 1.00 69.94 173 LEU A N 1
ATOM 1445 C CA . LEU A 1 173 ? -17.780 36.099 18.099 1.00 69.94 173 LEU A CA 1
ATOM 1446 C C . LEU A 1 173 ? -17.629 37.193 19.164 1.00 69.94 173 LEU A C 1
ATOM 1448 O O . LEU A 1 173 ? -18.311 38.212 19.105 1.00 69.94 173 LEU A O 1
ATOM 1452 N N . ASP A 1 174 ? -16.716 36.998 20.117 1.00 75.50 174 ASP A N 1
ATOM 1453 C CA . ASP A 1 174 ? -16.423 37.978 21.178 1.00 75.50 174 ASP A CA 1
ATOM 1454 C C . ASP A 1 174 ? -15.863 39.305 20.638 1.00 75.50 174 ASP A C 1
ATOM 1456 O O . ASP A 1 174 ? -15.716 40.277 21.380 1.00 75.50 174 ASP A O 1
ATOM 1460 N N . LYS A 1 175 ? -15.513 39.359 19.347 1.00 78.12 175 LYS A N 1
ATOM 1461 C CA . LYS A 1 175 ? -14.960 40.549 18.706 1.00 78.12 175 LYS A CA 1
ATOM 1462 C C . LYS A 1 175 ? -15.706 40.871 17.413 1.00 78.12 175 LYS A C 1
ATOM 1464 O O . LYS A 1 175 ? -15.918 39.966 16.602 1.00 78.12 175 LYS A O 1
ATOM 1469 N N . PRO A 1 176 ? -16.079 42.144 17.200 1.00 75.62 176 PRO A N 1
ATOM 1470 C CA . PRO A 1 176 ? -16.630 42.581 15.929 1.00 75.62 176 PRO A CA 1
ATOM 1471 C C . PRO A 1 176 ? -15.598 42.374 14.815 1.00 75.62 176 PRO A C 1
ATOM 1473 O O . PRO A 1 176 ? -14.398 42.559 15.020 1.00 75.62 176 PRO A O 1
ATOM 1476 N N . ILE A 1 177 ? -16.076 41.975 13.637 1.00 80.69 177 ILE A N 1
ATOM 1477 C CA . ILE A 1 177 ? -15.257 41.905 12.427 1.00 80.69 177 ILE A CA 1
ATOM 1478 C C . ILE A 1 177 ? -15.008 43.351 11.994 1.00 80.69 177 ILE A C 1
ATOM 1480 O O . ILE A 1 177 ? -15.943 44.043 11.594 1.00 80.69 177 ILE A O 1
ATOM 1484 N N . GLU A 1 178 ? -13.769 43.818 12.121 1.00 73.12 178 GLU A N 1
ATOM 1485 C CA . GLU A 1 178 ? -13.351 45.079 11.510 1.00 73.12 178 GLU A CA 1
ATOM 1486 C C . GLU A 1 178 ? -13.261 44.857 9.991 1.00 73.12 178 GLU A C 1
ATOM 1488 O O . GLU A 1 178 ? -12.527 43.977 9.534 1.00 73.12 178 GLU A O 1
ATOM 1493 N N . LEU A 1 179 ? -14.085 45.594 9.239 1.00 69.94 179 LEU A N 1
ATOM 1494 C CA . LEU A 1 179 ? -14.147 45.605 7.773 1.00 69.94 179 LEU A CA 1
ATOM 1495 C C . LEU A 1 179 ? -13.299 46.741 7.200 1.00 69.94 179 LEU A C 1
ATOM 1497 O O . LEU A 1 179 ? -13.339 47.847 7.788 1.00 69.94 179 LEU A O 1
#

Foldseek 3Di:
DDDDDDDDDDDDDDDDDDDDDDPDPDDPPPPPPDDDDDDDDDDPLPAPPPPDPPVVVVVVVVVVVPPPDPNDDDFSYKDKWKWFFDDDDPFWTWIFTQPDQVVLDTDIDIDTCVLCPPPPPCVVQRIWIWIWTHDVPDIDTHIGRCVVVHDVVSVPPCPVVVVVVPPDPPDPDPDDDDD

Secondary structure (DSSP, 8-state):
-----------------------------------PPPP--------------HHHHHHHHHHTTTS---TT---SEEEEEEEEEEEE-SSEEEEEEEEETTTTEEEEEEEEGGGGTT-TTTTT--EEEEEEEEETTEEEEEEEE-TTTS-GGGG-THHHHTTTTT--TT---SS----